Protein AF-A0A351F0L0-F1 (afdb_monomer_lite)

pLDDT: mean 87.73, std 8.18, range [58.28, 94.5]

Radius of gyration: 13.51 Å; chains: 1; bounding box: 21×30×40 Å

Sequence (58 aa):
MARLDDLQAWDMEVRISETLQKLRIAGMDRKVSELSGGQKKRLALAKVLVQEPDFIIL

Foldseek 3Di:
DVVVVVVVVVVLVVLLVVLCVVLVQDDPVDDLVPDDPVNVVSVVVSVVVSVVDPDDDD

Secondary structure (DSSP, 8-state):
-HHHHHHHHHHHHHHHHHHHHHTT---TTS-GGGS-HHHHHHHHHHHHHHT--S----

Structure (mmCIF, N/CA/C/O backbone):
data_AF-A0A351F0L0-F1
#
_entry.id   AF-A0A351F0L0-F1
#
loop_
_atom_site.group_PDB
_atom_site.id
_atom_site.type_symbol
_atom_site.label_atom_id
_atom_site.label_alt_id
_atom_site.label_comp_id
_atom_site.label_asym_id
_atom_site.label_entity_id
_atom_site.label_seq_id
_atom_site.pdbx_PDB_ins_code
_atom_site.Cartn_x
_atom_site.Cartn_y
_atom_site.Cartn_z
_atom_site.occupancy
_atom_site.B_iso_or_equiv
_atom_site.auth_seq_id
_atom_site.auth_comp_id
_atom_site.auth_asym_id
_atom_site.auth_atom_id
_atom_site.pdbx_PDB_model_num
ATOM 1 N N . MET A 1 1 ? -2.929 -15.617 -28.354 1.00 58.28 1 MET A N 1
ATOM 2 C CA . MET A 1 1 ? -3.086 -14.400 -27.531 1.00 58.28 1 MET A CA 1
ATOM 3 C C . MET A 1 1 ? -2.911 -14.673 -26.032 1.00 58.28 1 MET A C 1
ATOM 5 O O . MET A 1 1 ? -2.280 -13.850 -25.402 1.00 58.28 1 MET A O 1
ATOM 9 N N . ALA A 1 2 ? -3.287 -15.842 -25.488 1.00 65.06 2 ALA A N 1
ATOM 10 C CA . ALA A 1 2 ? -3.192 -16.157 -24.046 1.00 65.06 2 ALA A CA 1
ATOM 11 C C . ALA A 1 2 ? -1.817 -15.967 -23.356 1.00 65.06 2 ALA A C 1
ATOM 13 O O . ALA A 1 2 ? -1.759 -15.574 -22.201 1.00 65.06 2 ALA A O 1
ATOM 14 N N . ARG A 1 3 ? -0.693 -16.202 -24.050 1.00 65.12 3 ARG A N 1
ATOM 15 C CA . ARG A 1 3 ? 0.640 -16.159 -23.415 1.00 65.12 3 ARG A CA 1
ATOM 16 C C . ARG A 1 3 ? 1.060 -14.755 -22.953 1.00 65.12 3 ARG A C 1
ATOM 18 O O . ARG A 1 3 ? 1.873 -14.652 -22.047 1.00 65.12 3 ARG A O 1
ATOM 25 N N . LEU A 1 4 ? 0.561 -13.696 -23.598 1.00 67.12 4 LEU A N 1
ATOM 26 C CA . LEU A 1 4 ? 0.912 -12.320 -23.230 1.00 67.12 4 LEU A CA 1
ATOM 27 C C . LEU A 1 4 ? 0.150 -11.879 -21.968 1.00 67.12 4 LEU A C 1
ATOM 29 O O . LEU A 1 4 ? 0.749 -11.273 -21.086 1.00 67.12 4 LEU A O 1
ATOM 33 N N . ASP A 1 5 ? -1.123 -12.268 -21.860 1.00 72.06 5 ASP A N 1
ATOM 34 C CA . ASP A 1 5 ? -1.976 -11.979 -20.701 1.00 72.06 5 ASP A CA 1
ATOM 35 C C . ASP A 1 5 ? -1.476 -12.706 -19.441 1.00 72.06 5 ASP A C 1
ATOM 37 O O . ASP A 1 5 ? -1.394 -12.102 -18.373 1.00 72.06 5 ASP A O 1
ATOM 41 N N . ASP A 1 6 ? -1.055 -13.970 -19.574 1.00 77.94 6 ASP A N 1
ATOM 42 C CA . ASP A 1 6 ? -0.490 -14.753 -18.464 1.00 77.94 6 ASP A CA 1
ATOM 43 C C . ASP A 1 6 ? 0.806 -14.133 -17.913 1.00 77.94 6 ASP A C 1
ATOM 45 O O . ASP A 1 6 ? 1.024 -14.101 -16.702 1.00 77.94 6 ASP A O 1
ATOM 49 N N . LEU A 1 7 ? 1.666 -13.609 -18.796 1.00 75.75 7 LEU A N 1
ATOM 50 C CA . LEU A 1 7 ? 2.909 -12.940 -18.396 1.00 75.75 7 LEU A CA 1
ATOM 51 C C . LEU A 1 7 ? 2.626 -11.633 -17.650 1.00 75.75 7 LEU A C 1
ATOM 53 O O . LEU A 1 7 ? 3.226 -11.378 -16.610 1.00 75.75 7 LEU A O 1
ATOM 57 N N . GLN A 1 8 ? 1.673 -10.834 -18.136 1.00 79.38 8 GLN A N 1
ATOM 58 C CA . GLN A 1 8 ? 1.278 -9.598 -17.458 1.00 79.38 8 GLN A CA 1
ATOM 59 C C . GLN A 1 8 ? 0.608 -9.862 -16.105 1.00 79.38 8 GLN A C 1
ATOM 61 O O . GLN A 1 8 ? 0.815 -9.102 -15.157 1.00 79.38 8 GLN A O 1
ATOM 66 N N . ALA A 1 9 ? -0.175 -10.938 -15.994 1.00 81.75 9 ALA A N 1
ATOM 67 C CA . ALA A 1 9 ? -0.765 -11.359 -14.728 1.00 81.75 9 ALA A CA 1
ATOM 68 C C . ALA A 1 9 ? 0.314 -11.764 -13.709 1.00 81.75 9 ALA A C 1
ATOM 70 O O . ALA A 1 9 ? 0.262 -11.325 -12.559 1.00 81.75 9 ALA A O 1
ATOM 71 N N . TRP A 1 10 ? 1.325 -12.523 -14.144 1.00 83.88 10 TRP A N 1
ATOM 72 C CA . TRP A 1 10 ? 2.462 -12.905 -13.305 1.00 83.88 10 TRP A CA 1
ATOM 73 C C . TRP A 1 10 ? 3.265 -11.690 -12.820 1.00 83.88 10 TRP A C 1
ATOM 75 O O . TRP A 1 10 ? 3.524 -11.555 -11.623 1.00 83.88 10 TRP A O 1
ATOM 85 N N . ASP A 1 11 ? 3.5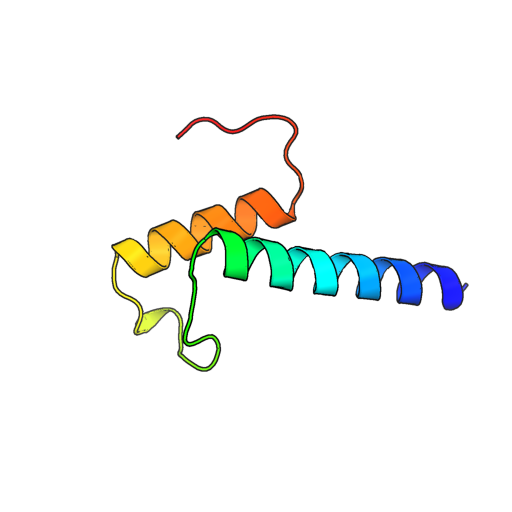99 -10.764 -13.721 1.00 88.31 11 ASP A N 1
ATOM 86 C CA . ASP A 1 11 ? 4.344 -9.546 -13.374 1.00 88.31 11 ASP A CA 1
ATOM 87 C C . ASP A 1 11 ? 3.589 -8.686 -12.347 1.00 88.31 11 ASP A C 1
ATOM 89 O O . ASP A 1 11 ? 4.182 -8.116 -11.423 1.00 88.31 11 ASP A O 1
ATOM 93 N N . MET A 1 12 ? 2.261 -8.629 -12.465 1.00 89.06 12 MET A N 1
ATOM 94 C CA . MET A 1 12 ? 1.410 -7.908 -11.524 1.00 89.06 12 MET A CA 1
ATOM 95 C C . MET A 1 12 ? 1.383 -8.566 -10.139 1.00 89.06 12 MET A C 1
ATOM 97 O O . MET A 1 12 ? 1.515 -7.865 -9.132 1.00 89.06 12 MET A O 1
ATOM 101 N N . GLU A 1 13 ? 1.252 -9.892 -10.055 1.00 90.25 13 GLU A N 1
ATOM 102 C CA . GLU A 1 13 ? 1.292 -10.616 -8.777 1.00 90.25 13 GLU A CA 1
ATOM 103 C C . GLU A 1 13 ? 2.633 -10.433 -8.055 1.00 90.25 13 GLU A C 1
ATOM 105 O O . GLU A 1 13 ? 2.659 -10.137 -6.853 1.00 90.25 13 GLU A O 1
ATOM 110 N N . VAL A 1 14 ? 3.745 -10.528 -8.793 1.00 91.75 14 VAL A N 1
ATOM 111 C CA . VAL A 1 14 ? 5.096 -10.291 -8.261 1.00 91.75 14 VAL A CA 1
ATOM 112 C C . VAL A 1 14 ? 5.195 -8.884 -7.673 1.00 91.75 14 VAL A C 1
ATOM 114 O O . VAL A 1 14 ? 5.607 -8.712 -6.523 1.00 91.75 14 VAL A O 1
ATOM 117 N N . ARG A 1 15 ? 4.733 -7.871 -8.409 1.00 91.75 15 ARG A N 1
ATOM 118 C CA . ARG A 1 15 ? 4.780 -6.473 -7.968 1.00 91.75 15 ARG A CA 1
ATOM 119 C C . ARG A 1 15 ? 3.936 -6.204 -6.729 1.00 91.75 15 ARG A C 1
ATOM 121 O O . ARG A 1 15 ? 4.365 -5.459 -5.840 1.00 91.75 15 ARG A O 1
ATOM 128 N N . ILE A 1 16 ? 2.741 -6.790 -6.659 1.00 92.62 16 ILE A N 1
ATOM 129 C CA . ILE A 1 16 ? 1.882 -6.700 -5.475 1.00 92.62 16 ILE A CA 1
ATOM 130 C C . ILE A 1 16 ? 2.631 -7.277 -4.271 1.00 92.62 16 ILE A C 1
ATOM 132 O O . ILE A 1 16 ? 2.758 -6.597 -3.250 1.00 92.62 16 ILE A O 1
ATOM 136 N N . SER A 1 17 ? 3.185 -8.483 -4.407 1.00 92.12 17 SER A N 1
ATOM 137 C CA . SER A 1 17 ? 3.925 -9.160 -3.338 1.00 92.12 17 SER A CA 1
ATOM 138 C C . SER A 1 17 ? 5.115 -8.330 -2.841 1.00 92.12 17 SER A C 1
ATOM 140 O O . SER A 1 17 ? 5.229 -8.050 -1.642 1.00 92.12 17 SER A O 1
ATOM 142 N N . GLU A 1 18 ? 5.954 -7.834 -3.755 1.00 92.81 18 GLU A N 1
ATOM 143 C CA . GLU A 1 18 ? 7.101 -6.991 -3.410 1.00 92.81 18 GLU A CA 1
ATOM 144 C C . GLU A 1 18 ? 6.696 -5.702 -2.691 1.00 92.81 18 GLU A C 1
ATOM 146 O O . GLU A 1 18 ? 7.328 -5.297 -1.712 1.00 92.81 18 GLU A O 1
ATOM 151 N N . THR A 1 19 ? 5.648 -5.032 -3.173 1.00 93.56 19 THR A N 1
ATOM 152 C CA . THR A 1 19 ? 5.195 -3.756 -2.607 1.00 93.56 19 THR A CA 1
ATOM 153 C C . THR A 1 19 ? 4.700 -3.941 -1.174 1.00 93.56 19 THR A C 1
ATOM 155 O O . THR A 1 19 ? 5.031 -3.153 -0.282 1.00 93.56 19 THR A O 1
ATOM 158 N N . LEU A 1 20 ? 3.943 -5.009 -0.924 1.00 92.62 20 LEU A N 1
ATOM 159 C CA . LEU A 1 20 ? 3.438 -5.339 0.406 1.00 92.62 20 LEU A CA 1
ATOM 160 C C . LEU A 1 20 ? 4.570 -5.688 1.379 1.00 92.62 20 LEU A C 1
ATOM 162 O O . LEU A 1 20 ? 4.542 -5.232 2.527 1.00 92.62 20 LEU A O 1
ATOM 166 N N . GLN A 1 21 ? 5.591 -6.420 0.918 1.00 92.12 21 GLN A N 1
ATOM 167 C CA . GLN A 1 21 ? 6.796 -6.699 1.702 1.00 92.12 21 GLN A CA 1
ATOM 168 C C . GLN A 1 21 ? 7.565 -5.415 2.045 1.00 92.12 21 GLN A C 1
ATOM 170 O O . GLN A 1 21 ? 7.857 -5.176 3.220 1.00 92.12 21 GLN A O 1
ATOM 175 N N . LYS A 1 22 ? 7.829 -4.548 1.055 1.00 92.00 22 LYS A N 1
ATOM 176 C CA . LYS A 1 22 ? 8.525 -3.257 1.244 1.00 92.00 22 LYS A CA 1
ATOM 177 C C . LYS A 1 22 ? 7.815 -2.374 2.278 1.00 92.00 22 LYS A C 1
ATOM 179 O O . LYS A 1 22 ? 8.468 -1.745 3.109 1.00 92.00 22 LYS A O 1
ATOM 184 N N . LEU A 1 23 ? 6.480 -2.372 2.282 1.00 92.31 23 LEU A N 1
ATOM 185 C CA . LEU A 1 23 ? 5.659 -1.590 3.215 1.00 92.31 23 LEU A CA 1
ATOM 186 C C . LEU A 1 23 ? 5.336 -2.302 4.540 1.00 92.31 23 LEU A C 1
ATOM 188 O O . LEU A 1 23 ? 4.629 -1.730 5.378 1.00 92.31 23 LEU A O 1
ATOM 192 N N . ARG A 1 24 ? 5.847 -3.524 4.752 1.00 91.44 24 ARG A N 1
ATOM 193 C CA . ARG A 1 24 ? 5.599 -4.356 5.945 1.00 91.44 24 ARG A CA 1
ATOM 194 C C . ARG A 1 24 ? 4.102 -4.519 6.241 1.00 91.44 24 ARG A C 1
ATOM 196 O O . ARG A 1 24 ? 3.654 -4.372 7.382 1.00 91.44 24 ARG A O 1
ATOM 203 N N . ILE A 1 25 ? 3.312 -4.768 5.199 1.00 90.00 25 ILE A N 1
ATOM 204 C CA . ILE A 1 25 ? 1.874 -5.026 5.313 1.00 90.00 25 ILE A CA 1
AT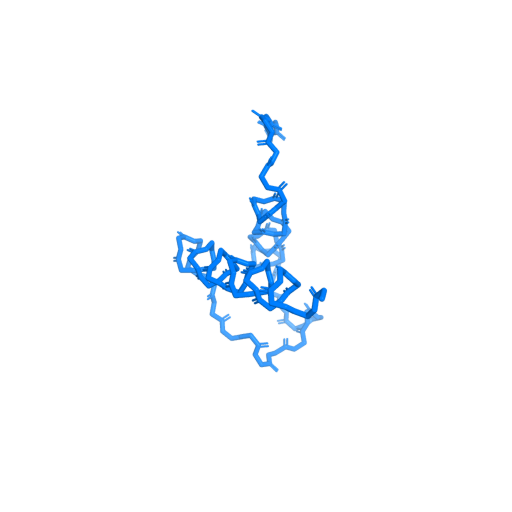OM 205 C C . ILE A 1 25 ? 1.671 -6.526 5.540 1.00 90.00 25 ILE A C 1
ATOM 207 O O . ILE A 1 25 ? 2.169 -7.350 4.782 1.00 90.00 25 ILE A O 1
ATOM 211 N N . ALA A 1 26 ? 0.934 -6.871 6.594 1.00 86.12 26 ALA A N 1
ATOM 212 C CA . ALA A 1 26 ? 0.617 -8.243 6.980 1.00 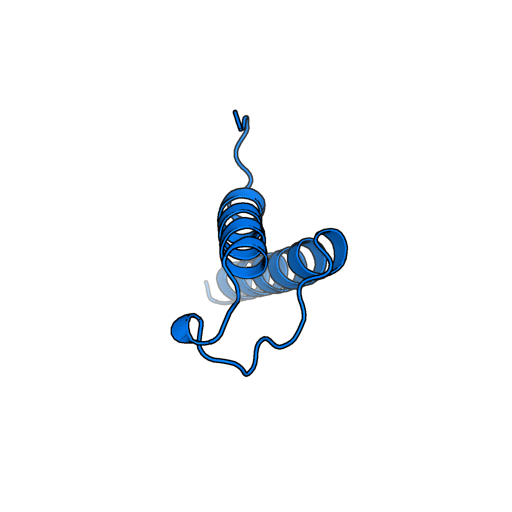86.12 26 ALA A CA 1
ATOM 213 C C . ALA A 1 26 ? -0.882 -8.379 7.286 1.00 86.12 26 ALA A C 1
ATOM 215 O O . ALA A 1 26 ? -1.556 -7.375 7.534 1.00 86.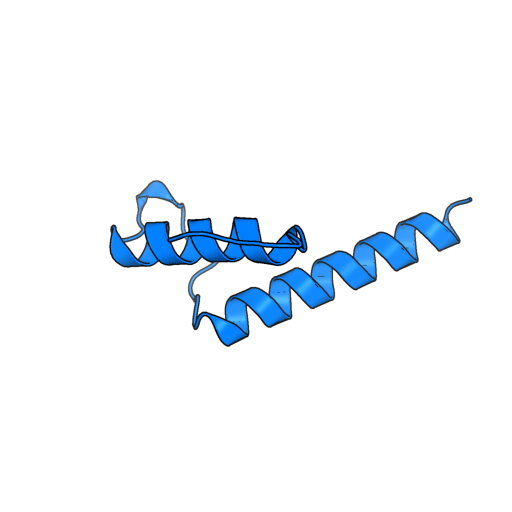12 26 ALA A O 1
ATOM 216 N N . GLY A 1 27 ? -1.384 -9.618 7.305 1.00 82.81 27 GLY A N 1
ATOM 217 C CA . GLY A 1 27 ? -2.794 -9.917 7.574 1.00 82.81 27 GLY A CA 1
ATOM 218 C C . GLY A 1 27 ? -3.711 -9.612 6.386 1.00 82.81 27 GLY A C 1
ATOM 219 O O . GLY A 1 27 ? -4.694 -8.890 6.540 1.00 82.81 27 GLY A O 1
ATOM 220 N N . MET A 1 28 ? -3.354 -10.107 5.194 1.00 79.12 28 MET A N 1
ATOM 221 C CA . MET A 1 28 ? -4.136 -9.935 3.954 1.00 79.12 28 MET A CA 1
ATOM 222 C C . MET A 1 28 ? -5.456 -10.720 3.935 1.00 79.12 28 MET A C 1
ATOM 224 O O . MET A 1 28 ? -6.294 -10.509 3.068 1.00 79.12 28 MET A O 1
ATOM 228 N N . ASP A 1 29 ? -5.634 -11.613 4.899 1.00 88.38 29 ASP A N 1
ATOM 229 C CA . ASP A 1 29 ? -6.839 -12.390 5.172 1.00 88.38 29 ASP A CA 1
ATOM 230 C C . ASP A 1 29 ? -7.921 -11.580 5.909 1.00 88.38 29 ASP A C 1
ATOM 232 O O . ASP A 1 29 ? -9.080 -11.991 5.984 1.00 88.38 29 ASP A O 1
ATOM 236 N N . ARG A 1 30 ? -7.564 -10.407 6.442 1.00 90.00 30 ARG A N 1
ATOM 237 C CA . ARG A 1 30 ? -8.462 -9.559 7.229 1.00 90.00 30 ARG A CA 1
ATOM 238 C C . ARG A 1 30 ? -9.241 -8.591 6.352 1.00 90.00 30 ARG A C 1
ATOM 240 O O . ARG A 1 30 ? -8.731 -8.040 5.375 1.00 90.00 30 ARG A O 1
ATOM 247 N N . LYS A 1 31 ? -10.473 -8.280 6.759 1.00 93.25 31 LYS A N 1
ATOM 248 C CA . LYS A 1 31 ? -11.261 -7.238 6.091 1.00 93.25 31 LYS A CA 1
ATOM 249 C C . LYS A 1 31 ? -10.626 -5.867 6.317 1.00 93.25 31 LYS A C 1
ATOM 251 O O . LYS A 1 31 ? -10.214 -5.530 7.426 1.00 93.25 31 LYS A O 1
ATOM 256 N N . VAL A 1 32 ? -10.657 -5.012 5.292 1.00 91.38 32 VAL A N 1
ATOM 257 C CA . VAL A 1 32 ? -10.142 -3.630 5.371 1.00 91.38 32 VAL A CA 1
ATOM 258 C C . VAL A 1 32 ? -10.786 -2.837 6.520 1.00 91.38 32 VAL A C 1
ATOM 260 O O . VAL A 1 32 ? -10.126 -2.001 7.136 1.00 91.38 32 VAL A O 1
ATOM 263 N N . SER A 1 33 ? -12.052 -3.111 6.856 1.00 94.50 33 SER A N 1
ATOM 264 C CA . SER A 1 33 ? -12.768 -2.478 7.975 1.00 94.50 33 SER A CA 1
ATOM 265 C C . SER A 1 33 ? -12.070 -2.665 9.326 1.00 94.50 33 SER A C 1
ATOM 267 O O . SER A 1 33 ? -12.111 -1.752 10.147 1.00 94.50 33 SER A O 1
ATOM 269 N N . GLU A 1 34 ? -11.378 -3.787 9.522 1.00 93.88 34 GLU A N 1
ATOM 270 C CA . GLU A 1 34 ? -10.720 -4.185 10.774 1.00 93.88 34 GLU A CA 1
ATOM 271 C C . GLU A 1 34 ? -9.303 -3.605 10.930 1.00 93.88 34 GLU A C 1
ATOM 273 O O . GLU A 1 34 ? -8.658 -3.771 11.969 1.00 93.88 34 GLU A O 1
ATOM 278 N N . LEU A 1 35 ? -8.786 -2.944 9.892 1.00 92.00 35 LEU A N 1
ATOM 279 C CA . LEU A 1 35 ? -7.462 -2.334 9.904 1.00 92.00 35 LEU A CA 1
ATOM 280 C C . LEU A 1 35 ? -7.462 -1.010 10.680 1.00 92.00 35 LEU A C 1
ATOM 282 O O . LEU A 1 35 ? -8.391 -0.199 10.579 1.00 92.00 35 LEU A O 1
ATOM 286 N N . SER A 1 36 ? -6.370 -0.747 11.399 1.00 93.19 36 SER A N 1
ATOM 287 C CA . SER A 1 36 ? -6.127 0.553 12.030 1.00 93.19 36 SER A CA 1
ATOM 288 C C . SER A 1 36 ? -5.949 1.656 10.979 1.00 93.19 36 SER A C 1
ATOM 290 O O . SER A 1 36 ? -5.631 1.386 9.819 1.00 93.19 36 SER A O 1
ATOM 292 N N .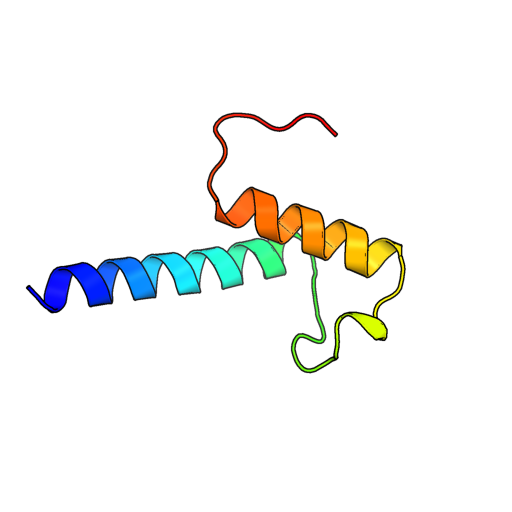 GLY A 1 37 ? -6.102 2.926 11.369 1.00 94.31 37 GLY A N 1
ATOM 293 C CA . GLY A 1 37 ? -5.910 4.057 10.449 1.00 94.31 37 GLY A CA 1
ATOM 294 C C . GLY A 1 37 ? -4.527 4.064 9.779 1.00 94.31 37 GLY A C 1
ATOM 295 O O . GLY A 1 37 ? -4.422 4.267 8.571 1.00 94.31 37 GLY A O 1
ATOM 296 N N . GLY A 1 38 ? -3.470 3.739 10.532 1.00 92.81 38 GLY A N 1
ATOM 297 C CA . GLY A 1 38 ? -2.113 3.614 9.991 1.00 92.81 38 GLY A CA 1
ATOM 298 C C . GLY A 1 38 ? -1.954 2.446 9.010 1.00 92.81 38 GLY A C 1
ATOM 299 O O . GLY A 1 38 ? -1.273 2.588 7.996 1.00 92.81 38 GLY A O 1
ATOM 300 N N . GLN A 1 39 ? -2.614 1.310 9.262 1.00 92.81 39 GLN A N 1
ATOM 301 C CA . GLN A 1 39 ? -2.641 0.177 8.328 1.00 92.81 39 GLN A CA 1
ATOM 302 C C . GLN A 1 39 ? -3.396 0.528 7.040 1.00 92.81 39 GLN A C 1
ATOM 304 O O . GLN A 1 39 ? -2.894 0.250 5.955 1.00 92.81 39 GLN A O 1
ATOM 309 N N . LYS A 1 40 ? -4.545 1.208 7.145 1.00 92.75 40 LYS A N 1
ATOM 310 C CA . LYS A 1 40 ? -5.309 1.704 5.988 1.00 92.75 40 LYS A CA 1
ATOM 311 C C . LYS A 1 40 ? -4.488 2.682 5.146 1.00 92.75 40 LYS A C 1
ATOM 313 O O . LYS A 1 40 ? -4.476 2.558 3.927 1.00 92.75 40 LYS A O 1
ATOM 318 N N . LYS A 1 41 ? -3.746 3.601 5.778 1.00 92.44 41 LYS A N 1
ATOM 319 C CA . LYS A 1 41 ? -2.876 4.557 5.070 1.00 92.44 41 LYS A CA 1
ATOM 320 C C . LYS A 1 41 ? -1.733 3.854 4.328 1.00 92.44 41 LYS A C 1
ATOM 322 O O . LYS A 1 41 ? -1.473 4.179 3.174 1.00 92.44 41 LYS A O 1
ATOM 327 N N . ARG A 1 42 ? -1.102 2.846 4.945 1.00 92.94 42 ARG A N 1
ATOM 328 C CA . ARG A 1 42 ? -0.087 2.012 4.270 1.00 92.94 42 ARG A CA 1
ATOM 329 C C . ARG A 1 42 ? -0.672 1.200 3.116 1.00 92.94 42 ARG A C 1
ATOM 331 O O . ARG A 1 42 ? -0.052 1.143 2.063 1.00 92.94 42 ARG A O 1
ATOM 338 N N . LEU A 1 43 ? -1.860 0.620 3.283 1.00 93.25 43 LEU A N 1
ATOM 339 C CA . LEU A 1 43 ? -2.544 -0.118 2.216 1.00 93.25 43 LEU A CA 1
ATOM 340 C C . LEU A 1 43 ? -2.908 0.794 1.034 1.00 93.25 43 LEU A C 1
ATOM 342 O O . LEU A 1 43 ? -2.733 0.406 -0.117 1.00 93.25 43 LEU A O 1
ATOM 346 N N . ALA A 1 44 ? -3.361 2.020 1.305 1.00 92.00 44 ALA A N 1
ATOM 347 C CA . ALA A 1 44 ? -3.617 3.015 0.267 1.00 92.00 44 ALA A CA 1
ATOM 348 C C . ALA A 1 44 ? -2.336 3.376 -0.502 1.00 92.00 44 ALA A C 1
ATOM 350 O O . ALA A 1 44 ? -2.356 3.417 -1.728 1.00 92.00 44 ALA A O 1
ATOM 351 N N . LEU A 1 45 ? -1.214 3.559 0.203 1.00 93.19 45 LEU A N 1
ATOM 352 C CA . LEU A 1 45 ? 0.086 3.793 -0.429 1.00 93.19 45 LEU A CA 1
ATOM 353 C C . LEU A 1 45 ? 0.530 2.596 -1.284 1.00 93.19 45 LEU A C 1
ATOM 355 O O . LEU A 1 45 ? 0.969 2.791 -2.411 1.00 93.19 45 LEU A O 1
ATOM 359 N N . ALA A 1 46 ? 0.366 1.366 -0.787 1.00 93.50 46 ALA A N 1
ATOM 360 C CA . ALA A 1 46 ? 0.676 0.152 -1.542 1.00 93.50 46 ALA A CA 1
ATOM 361 C C . ALA A 1 46 ? -0.095 0.098 -2.865 1.00 93.50 46 ALA A C 1
ATOM 363 O O . ALA A 1 46 ? 0.489 -0.156 -3.913 1.00 93.50 46 ALA A O 1
ATOM 364 N N . LYS A 1 47 ? -1.399 0.401 -2.819 1.00 91.94 47 LYS A N 1
ATOM 365 C CA . LYS A 1 47 ? -2.256 0.451 -4.007 1.00 91.94 47 LYS A CA 1
ATOM 366 C C . LYS A 1 47 ? -1.739 1.447 -5.047 1.00 91.94 47 LYS A C 1
ATOM 368 O O . LYS A 1 47 ? -1.772 1.134 -6.229 1.00 91.94 47 LYS A O 1
ATOM 373 N N . VAL A 1 48 ? -1.273 2.619 -4.613 1.00 92.69 48 VAL A N 1
ATOM 374 C CA . VAL A 1 48 ? -0.700 3.629 -5.514 1.00 92.69 48 VAL A CA 1
ATOM 375 C C . VAL A 1 48 ? 0.624 3.140 -6.101 1.00 92.69 48 VAL A C 1
ATOM 377 O O . VAL A 1 48 ? 0.806 3.218 -7.305 1.00 92.69 48 VAL A O 1
ATOM 380 N N . LEU A 1 49 ? 1.521 2.572 -5.294 1.00 91.62 49 LEU A N 1
ATOM 381 C CA . LEU A 1 49 ? 2.836 2.114 -5.765 1.00 91.62 49 LEU A CA 1
ATOM 382 C C . LEU A 1 49 ? 2.760 0.961 -6.779 1.00 91.62 49 LEU A C 1
ATOM 384 O O . LEU A 1 49 ? 3.554 0.928 -7.713 1.00 91.62 49 LEU A O 1
ATOM 388 N N . VAL A 1 50 ? 1.796 0.044 -6.636 1.00 92.19 50 VAL A N 1
ATOM 389 C CA . VAL A 1 50 ? 1.593 -1.061 -7.598 1.00 92.19 50 VAL A CA 1
ATOM 390 C C . VAL A 1 50 ? 1.232 -0.545 -8.999 1.00 92.19 50 VAL A C 1
ATOM 392 O O . VAL A 1 50 ? 1.552 -1.200 -9.991 1.00 92.19 50 VAL A O 1
ATOM 395 N N . GLN A 1 51 ? 0.612 0.635 -9.091 1.00 89.50 51 GLN A N 1
ATOM 396 C CA . GLN A 1 51 ? 0.239 1.265 -10.361 1.00 89.50 51 GLN A CA 1
ATOM 397 C C . GLN A 1 51 ? 1.422 1.900 -11.106 1.00 89.50 51 GLN A C 1
ATOM 399 O O . GLN A 1 51 ? 1.200 2.445 -12.179 1.00 89.50 51 GLN A O 1
ATOM 404 N N . GLU A 1 52 ? 2.644 1.837 -10.558 1.00 87.44 52 GLU A N 1
ATOM 405 C CA . GLU A 1 52 ? 3.845 2.464 -11.135 1.00 87.44 52 GLU A CA 1
ATOM 406 C C . GLU A 1 52 ? 3.633 3.924 -11.560 1.00 87.44 52 GLU A C 1
ATOM 408 O O . GLU A 1 52 ? 3.835 4.280 -12.719 1.00 87.44 52 GLU A O 1
ATOM 413 N N . PRO A 1 53 ? 3.208 4.802 -10.641 1.00 89.94 53 PRO A N 1
ATOM 414 C CA . PRO A 1 53 ? 3.095 6.211 -10.964 1.00 89.94 53 PRO A CA 1
ATOM 415 C C . PRO A 1 53 ? 4.489 6.793 -11.217 1.00 89.94 53 PRO A C 1
ATOM 417 O O . PRO A 1 53 ? 5.420 6.542 -10.450 1.00 89.94 53 PRO A O 1
ATOM 420 N N . ASP A 1 54 ? 4.609 7.654 -12.226 1.00 91.88 54 ASP A N 1
ATOM 421 C CA . ASP A 1 54 ? 5.848 8.393 -12.493 1.00 91.88 54 ASP A CA 1
ATOM 422 C C . ASP A 1 54 ? 6.222 9.340 -11.336 1.00 91.88 54 ASP A C 1
ATOM 424 O O . ASP A 1 54 ? 7.389 9.683 -11.144 1.00 91.88 54 ASP A O 1
ATOM 428 N N . PHE A 1 55 ? 5.229 9.780 -10.550 1.00 91.44 55 PHE A N 1
ATOM 429 C CA . PHE A 1 55 ? 5.422 10.707 -9.439 1.00 91.44 55 PHE A CA 1
ATOM 430 C C . PHE A 1 55 ? 4.310 10.618 -8.378 1.00 91.44 55 PHE A C 1
ATOM 432 O O . PHE A 1 55 ? 3.141 10.399 -8.698 1.00 91.44 55 PHE A O 1
ATOM 439 N N . ILE A 1 56 ? 4.669 10.827 -7.104 1.00 88.0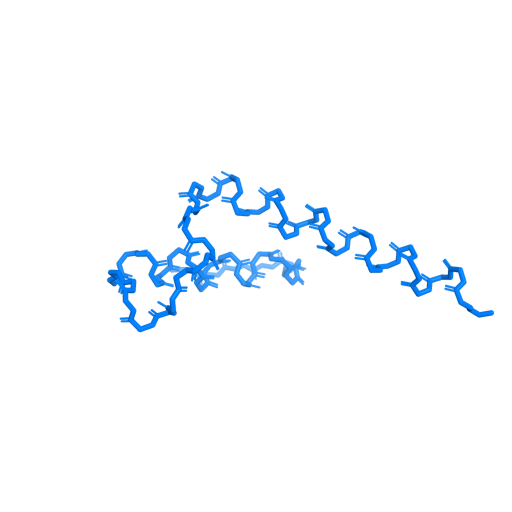0 56 ILE A N 1
ATOM 440 C CA . ILE A 1 56 ? 3.750 10.843 -5.952 1.00 88.00 56 ILE A CA 1
ATOM 441 C C . ILE A 1 56 ? 4.090 12.037 -5.042 1.00 88.00 56 ILE A C 1
ATOM 443 O O . ILE A 1 56 ? 5.252 12.225 -4.688 1.00 88.00 56 ILE A O 1
ATOM 447 N N . ILE A 1 57 ? 3.072 12.788 -4.599 1.00 86.31 57 ILE A N 1
ATOM 448 C CA . ILE A 1 57 ? 3.159 13.776 -3.504 1.00 86.31 57 ILE A CA 1
ATOM 449 C C . ILE A 1 57 ? 2.353 13.249 -2.310 1.00 86.31 57 ILE A C 1
ATOM 451 O O . ILE A 1 57 ? 1.237 12.759 -2.500 1.00 86.31 57 ILE A O 1
ATOM 455 N N . LEU A 1 58 ? 2.910 13.352 -1.098 1.00 81.88 58 LEU A N 1
ATOM 456 C CA . LEU A 1 58 ? 2.326 12.849 0.153 1.00 81.88 58 LEU A CA 1
ATOM 457 C C . LEU A 1 58 ? 2.197 13.932 1.223 1.00 81.88 58 LEU A C 1
ATOM 459 O O . LEU A 1 58 ? 3.104 14.788 1.298 1.00 81.88 58 LEU A O 1
#